Protein AF-A0A7S1EHP8-F1 (afdb_monomer)

InterPro domains:
  IPR036852 Peptidase S8/S53 domain superfamily [G3DSA:3.40.50.200] (3-50)
  IPR036852 Peptidase S8/S53 domain superfamily [SSF52743] (4-73)
  IPR045051 Subtilisin-like protease [PTHR10795] (4-93)

pLDDT: mean 86.52, std 16.12, range [36.97, 98.56]

Secondary structure (DSSP, 8-state):
-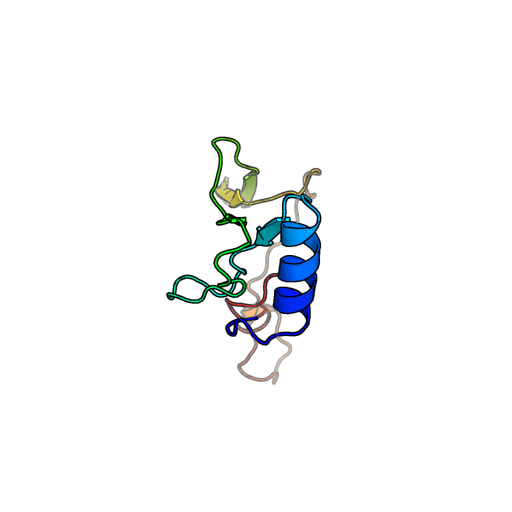-STTSHHHHHHHHHHHTT---EEE--S--SSS--S---TTSEEEPP---S---EEEEE-TTS-EEEEE----SPPPP-----GGGSPPTT--GGGGGGSPPTT---

Mean predicted aligned error: 8.64 Å

Organism: Hemiselmis andersenii (NCBI:txid464988)

Solvent-accessible surface area (backbone atoms only — not comparable to full-atom values): 7164 Å² total; per-residue (Å²): 89,76,41,65,82,31,70,70,47,46,51,46,44,55,37,35,77,70,72,41,89,48,77,45,56,24,66,87,67,56,94,58,101,52,56,33,50,68,50,90,66,45,46,56,42,79,90,82,86,72,91,81,77,57,62,42,72,51,74,47,96,89,69,53,75,49,78,48,81,33,86,75,90,65,87,76,76,96,69,90,83,75,59,60,66,72,71,57,61,93,90,58,70,91,60,34,74,55,82,51,71,59,102,83,64,86,126

Sequence (107 aa):
QTSVNDPVEQAFYRAAIAGVFVAASAGNSGPANQVAHISPWISTIAASTHDRAFTGTVKLGNGASYTGGSLNPTALPPTNLILAEEAGVAGASTNLKLCFSSPNELD

Foldseek 3Di:
DPDCPPVVNVVLVVCLVVVHAAEDEQDDPDPPPRGDHDDPSHHHDYDDDDPDAAKDWDADPVRDIDIDGDPDPDDDDDDDDDDQQRPDDPPDDPCSVCVPPPPPDDD

Radius of gyration: 22.75 Å; Cα contacts (8 Å, |Δi|>4): 102; chains: 1; bounding box: 45×30×64 Å

Structure (mmCIF, N/CA/C/O backbone):
data_AF-A0A7S1EHP8-F1
#
_entry.id   AF-A0A7S1EHP8-F1
#
loop_
_atom_site.group_PDB
_atom_site.id
_atom_site.type_symbol
_atom_site.label_atom_id
_atom_site.label_alt_id
_atom_site.label_comp_id
_atom_site.label_asym_id
_atom_site.label_entity_id
_atom_site.label_seq_id
_atom_site.pdbx_PDB_ins_code
_atom_site.Cartn_x
_atom_site.Cartn_y
_atom_site.Cartn_z
_atom_site.occupancy
_atom_site.B_iso_or_equiv
_atom_site.auth_seq_id
_atom_site.auth_comp_id
_atom_site.auth_asym_id
_atom_site.auth_atom_id
_atom_site.pdbx_PDB_model_num
ATOM 1 N N . GLN A 1 1 ? 16.218 -7.689 -5.027 1.00 77.62 1 GLN A N 1
ATOM 2 C CA . GLN A 1 1 ? 16.342 -7.022 -6.338 1.00 77.62 1 GLN A CA 1
ATOM 3 C C . GLN A 1 1 ? 17.370 -5.879 -6.320 1.00 77.62 1 GLN A C 1
ATOM 5 O O . GLN A 1 1 ? 17.514 -5.164 -7.298 1.00 77.62 1 GLN A O 1
ATOM 10 N N . THR A 1 2 ? 18.189 -5.732 -5.269 1.00 87.94 2 THR A N 1
ATOM 11 C CA . THR A 1 2 ? 19.168 -4.634 -5.104 1.00 87.94 2 THR A CA 1
ATOM 12 C C . THR A 1 2 ? 20.430 -4.778 -5.969 1.00 87.94 2 THR A C 1
ATOM 14 O O . THR A 1 2 ? 21.465 -4.181 -5.682 1.00 87.94 2 THR A O 1
ATOM 17 N N . SER A 1 3 ? 20.382 -5.615 -7.002 1.00 93.44 3 SER A N 1
ATOM 18 C CA . SER A 1 3 ? 21.495 -5.913 -7.895 1.00 93.44 3 SER A CA 1
ATOM 19 C C . SER A 1 3 ? 20.970 -6.021 -9.313 1.00 93.44 3 SER A C 1
ATOM 21 O O . SER A 1 3 ? 20.014 -6.748 -9.562 1.00 93.44 3 SER A O 1
ATOM 23 N N . VAL A 1 4 ? 21.646 -5.372 -10.258 1.00 94.75 4 VAL A N 1
ATOM 24 C CA . VAL A 1 4 ? 21.289 -5.428 -11.683 1.00 94.75 4 VAL A CA 1
ATOM 25 C C . VAL A 1 4 ? 21.408 -6.835 -12.281 1.00 94.75 4 VAL A C 1
ATOM 27 O O . VAL A 1 4 ? 20.825 -7.105 -13.324 1.00 94.75 4 VAL A O 1
ATOM 30 N N . ASN A 1 5 ? 22.142 -7.742 -11.628 1.00 96.12 5 ASN A N 1
ATOM 31 C CA . ASN A 1 5 ? 22.283 -9.142 -12.045 1.00 96.12 5 ASN A CA 1
ATOM 32 C C . ASN A 1 5 ? 21.184 -10.055 -11.475 1.00 96.12 5 ASN A C 1
ATOM 34 O O . ASN A 1 5 ? 21.200 -11.256 -11.740 1.00 96.12 5 ASN A O 1
ATOM 38 N N . ASP A 1 6 ? 20.254 -9.516 -10.679 1.00 96.31 6 ASP A N 1
ATOM 39 C CA . ASP A 1 6 ? 19.069 -10.248 -10.233 1.00 96.31 6 ASP A CA 1
ATOM 40 C C . ASP A 1 6 ? 18.292 -10.757 -11.468 1.00 96.31 6 ASP A C 1
ATOM 42 O O . ASP A 1 6 ? 18.132 -10.018 -12.446 1.00 96.31 6 ASP A O 1
ATOM 46 N N . PRO A 1 7 ? 17.828 -12.019 -11.478 1.00 97.62 7 PRO A N 1
ATOM 47 C CA . PRO A 1 7 ? 17.137 -12.584 -12.635 1.00 97.62 7 PRO A CA 1
ATOM 48 C C . PRO A 1 7 ? 15.889 -11.785 -13.042 1.00 97.62 7 PRO A C 1
ATOM 50 O O . PRO A 1 7 ? 15.580 -11.721 -14.233 1.00 97.62 7 PRO A O 1
ATOM 53 N N . VAL A 1 8 ? 15.203 -11.133 -12.096 1.00 97.44 8 VAL A N 1
ATOM 54 C CA . VAL A 1 8 ? 14.058 -10.256 -12.387 1.00 97.44 8 VAL A CA 1
ATOM 55 C C . VAL A 1 8 ? 14.518 -9.000 -13.129 1.00 97.44 8 VAL A C 1
ATOM 57 O O . VAL A 1 8 ? 13.926 -8.618 -14.136 1.00 97.44 8 VAL A O 1
ATOM 60 N N . GLU A 1 9 ? 15.626 -8.401 -12.696 1.00 97.81 9 GLU A N 1
ATOM 61 C CA . GLU A 1 9 ? 16.209 -7.219 -13.337 1.00 97.81 9 GLU A CA 1
ATOM 62 C C . GLU A 1 9 ? 16.706 -7.520 -14.756 1.00 97.81 9 GLU A C 1
ATOM 64 O O . GLU A 1 9 ? 16.493 -6.730 -15.678 1.00 97.81 9 GLU A O 1
ATOM 69 N N . GLN A 1 10 ? 17.292 -8.701 -14.969 1.00 98.00 10 GLN A N 1
ATOM 70 C CA . GLN A 1 10 ? 17.691 -9.171 -16.297 1.00 98.00 10 GLN A CA 1
ATOM 71 C C . GLN A 1 10 ? 16.486 -9.449 -17.202 1.00 98.00 10 GLN A C 1
ATOM 73 O O . GLN A 1 10 ? 16.527 -9.133 -18.392 1.00 98.00 10 GLN A O 1
ATOM 78 N N . ALA A 1 11 ? 15.390 -9.994 -16.669 1.00 98.00 11 ALA A N 1
ATOM 79 C CA . ALA A 1 11 ? 14.153 -10.152 -17.431 1.00 98.00 11 ALA A CA 1
ATOM 80 C C . ALA A 1 11 ? 13.586 -8.790 -17.866 1.00 98.00 11 ALA A C 1
ATOM 82 O O . ALA A 1 11 ? 13.217 -8.614 -19.029 1.00 98.00 11 ALA A O 1
ATOM 83 N N . PHE A 1 12 ? 13.603 -7.797 -16.973 1.00 98.25 12 PHE A N 1
ATOM 84 C CA . PHE A 1 12 ? 13.213 -6.427 -17.299 1.00 98.25 12 PHE A CA 1
ATOM 85 C C . PHE A 1 12 ? 14.130 -5.768 -18.323 1.00 98.25 12 PHE A C 1
ATOM 87 O O . PHE A 1 12 ? 13.638 -5.065 -19.201 1.00 98.25 12 PHE A O 1
ATOM 94 N N . TYR A 1 13 ? 15.434 -6.051 -18.290 1.00 98.06 13 TYR A N 1
ATOM 95 C CA . TYR A 1 13 ? 16.348 -5.604 -19.339 1.00 98.06 13 TYR A CA 1
ATOM 96 C C . TYR A 1 13 ? 15.918 -6.142 -20.706 1.00 98.06 13 TYR A C 1
ATOM 98 O O . TYR A 1 13 ? 15.825 -5.386 -21.672 1.00 98.06 13 TYR A O 1
ATOM 106 N N . ARG A 1 14 ? 15.594 -7.441 -20.788 1.00 98.50 14 ARG A N 1
ATOM 107 C CA . ARG A 1 14 ? 15.121 -8.070 -22.032 1.00 98.50 14 ARG A CA 1
ATOM 108 C C . ARG A 1 14 ? 13.786 -7.495 -22.515 1.00 98.50 14 ARG A C 1
ATOM 110 O O . ARG A 1 14 ? 13.611 -7.323 -23.717 1.00 98.50 14 ARG A O 1
ATOM 117 N N . ALA A 1 15 ? 12.877 -7.160 -21.603 1.00 98.56 15 ALA A N 1
ATOM 118 C CA . ALA A 1 15 ? 11.631 -6.475 -21.942 1.00 98.56 15 ALA A CA 1
ATOM 119 C C . ALA A 1 15 ? 11.892 -5.057 -22.484 1.00 98.56 15 ALA A C 1
ATOM 121 O O . ALA A 1 15 ? 11.380 -4.698 -23.545 1.00 98.56 15 ALA A O 1
ATOM 122 N N . ALA A 1 16 ? 12.758 -4.289 -21.820 1.00 98.19 16 ALA A N 1
ATOM 123 C CA . ALA A 1 16 ? 13.104 -2.930 -22.221 1.00 98.19 16 ALA A CA 1
ATOM 124 C C . ALA A 1 16 ? 13.769 -2.879 -23.609 1.00 98.19 16 ALA A C 1
ATOM 126 O O . ALA A 1 16 ? 13.372 -2.068 -24.445 1.00 98.19 16 ALA A O 1
ATOM 127 N N . ILE A 1 17 ? 14.718 -3.779 -23.913 1.00 98.25 17 ILE A N 1
ATOM 128 C CA . ILE A 1 17 ? 15.336 -3.850 -25.256 1.00 98.25 17 ILE A CA 1
ATOM 129 C C . ILE A 1 17 ? 14.351 -4.304 -26.343 1.00 98.25 17 ILE A C 1
ATOM 131 O O . ILE A 1 17 ? 14.558 -3.998 -27.514 1.00 98.25 17 ILE A O 1
ATOM 135 N N . ALA A 1 18 ? 13.283 -5.014 -25.972 1.00 98.56 18 ALA A N 1
ATOM 136 C CA . ALA A 1 18 ? 12.194 -5.374 -26.877 1.00 98.56 18 ALA A CA 1
ATOM 137 C C . ALA A 1 18 ? 11.177 -4.231 -27.070 1.00 98.56 18 ALA A C 1
ATOM 139 O O . ALA A 1 18 ? 10.168 -4.416 -27.747 1.00 98.56 18 ALA A O 1
ATOM 140 N N . GLY A 1 19 ? 11.426 -3.054 -26.485 1.00 98.12 19 GLY A N 1
ATOM 141 C CA . GLY A 1 19 ? 10.548 -1.889 -26.581 1.00 98.12 19 GLY A CA 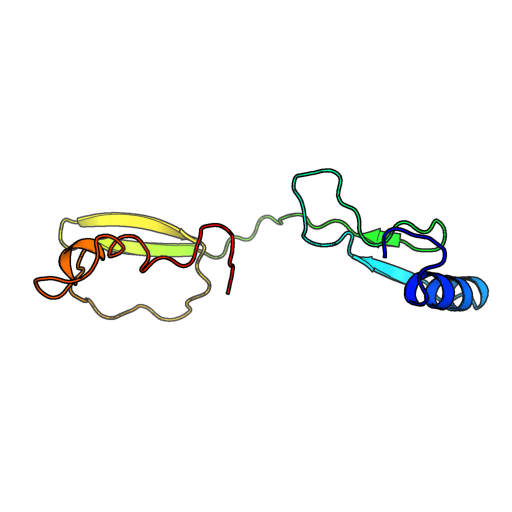1
ATOM 142 C C . GLY A 1 19 ? 9.349 -1.925 -25.631 1.00 98.12 19 GLY A C 1
ATOM 143 O O . GLY A 1 19 ? 8.418 -1.141 -25.804 1.00 98.12 19 GLY A O 1
ATOM 144 N N . VAL A 1 20 ? 9.346 -2.813 -24.632 1.00 98.50 20 VAL A N 1
ATOM 145 C CA . VAL A 1 20 ? 8.286 -2.891 -23.618 1.00 98.50 20 VAL A CA 1
ATOM 146 C C . VAL A 1 20 ? 8.658 -2.015 -22.425 1.00 98.50 20 VAL A C 1
ATOM 148 O O . VAL A 1 20 ? 9.705 -2.204 -21.807 1.00 98.50 20 VAL A O 1
ATOM 151 N N . PHE A 1 21 ? 7.791 -1.062 -22.077 1.00 98.19 21 PHE A N 1
ATOM 152 C CA . PHE A 1 21 ? 7.971 -0.236 -20.884 1.00 98.19 21 PHE A CA 1
ATOM 153 C C . PHE A 1 21 ? 7.813 -1.070 -1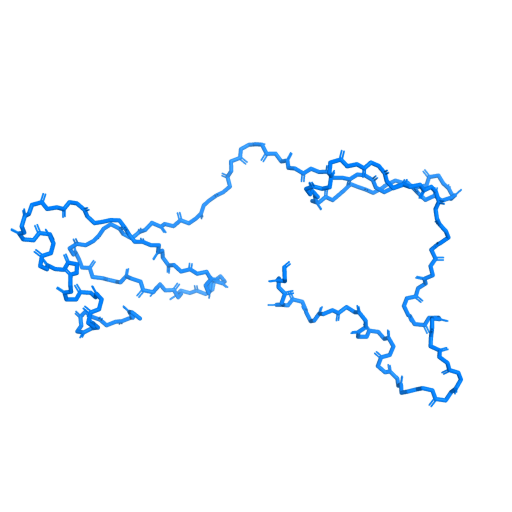9.610 1.00 98.19 21 PHE A C 1
ATOM 155 O O . PHE A 1 21 ? 6.847 -1.820 -19.466 1.00 98.19 21 PHE A O 1
ATOM 162 N N . VAL A 1 22 ? 8.741 -0.901 -18.668 1.00 98.44 22 VAL A N 1
ATOM 163 C CA . VAL A 1 22 ? 8.737 -1.615 -17.391 1.00 98.44 22 VAL A CA 1
ATOM 164 C C . VAL A 1 22 ? 8.597 -0.623 -16.242 1.00 98.44 22 VAL A C 1
ATOM 166 O O . VAL A 1 22 ? 9.455 0.239 -16.045 1.00 98.44 22 VAL A O 1
ATOM 169 N N . ALA A 1 23 ? 7.540 -0.797 -15.452 1.00 98.12 23 ALA A N 1
ATOM 170 C CA . ALA A 1 23 ? 7.365 -0.147 -14.161 1.00 98.12 23 ALA A CA 1
ATOM 171 C C . ALA A 1 23 ? 7.434 -1.198 -13.047 1.00 98.12 23 ALA A C 1
ATOM 173 O O . ALA A 1 23 ? 6.743 -2.214 -13.113 1.00 98.12 23 ALA A O 1
ATOM 174 N N . ALA A 1 24 ? 8.247 -0.941 -12.025 1.00 97.25 24 ALA A N 1
ATOM 1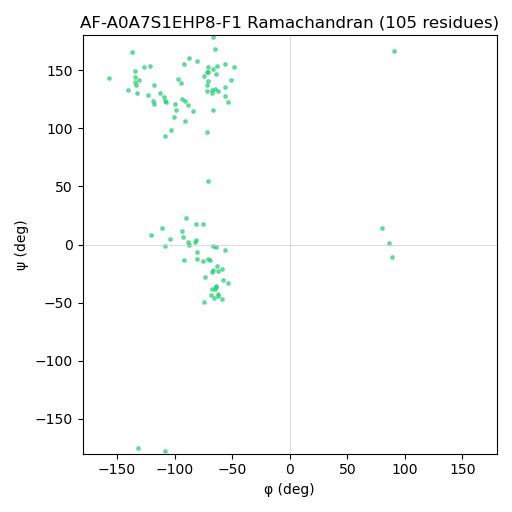75 C CA . ALA A 1 24 ? 8.394 -1.806 -10.855 1.00 97.25 24 ALA A CA 1
ATOM 176 C C . ALA A 1 24 ? 8.366 -0.961 -9.575 1.00 97.25 24 ALA A C 1
ATOM 178 O O . ALA A 1 24 ? 8.757 0.204 -9.593 1.00 97.25 24 ALA A O 1
ATOM 179 N N . SER A 1 25 ? 7.873 -1.503 -8.461 1.00 96.19 25 SER A N 1
ATOM 180 C CA . SER A 1 25 ? 7.776 -0.742 -7.208 1.00 96.19 25 SER A CA 1
ATOM 181 C C . SER A 1 25 ? 9.156 -0.493 -6.586 1.00 96.19 25 SER A C 1
ATOM 183 O O . SER A 1 25 ? 10.081 -1.277 -6.750 1.00 96.19 25 SER A O 1
ATOM 185 N N . ALA A 1 26 ? 9.318 0.580 -5.814 1.00 95.44 26 ALA A N 1
ATOM 186 C CA . ALA A 1 26 ? 10.539 0.792 -5.031 1.00 95.44 26 ALA A CA 1
ATOM 187 C C . ALA A 1 26 ? 10.686 -0.205 -3.859 1.00 95.44 26 ALA A C 1
ATOM 189 O O . ALA A 1 26 ? 11.772 -0.328 -3.297 1.00 95.44 26 ALA A O 1
ATOM 190 N N . GLY A 1 27 ? 9.624 -0.940 -3.515 1.00 93.00 27 GLY A N 1
ATOM 191 C CA . GLY A 1 27 ? 9.537 -1.776 -2.317 1.00 93.00 27 GLY A CA 1
ATOM 192 C C . GLY A 1 27 ? 8.968 -1.020 -1.110 1.00 93.00 27 GLY A C 1
ATOM 193 O O . GLY A 1 27 ? 8.866 0.203 -1.118 1.00 93.00 27 GLY A O 1
ATOM 194 N N . ASN A 1 28 ? 8.591 -1.767 -0.066 1.00 93.38 28 ASN A N 1
ATOM 195 C CA . ASN A 1 28 ? 7.886 -1.245 1.117 1.00 93.38 28 ASN A CA 1
ATOM 196 C C . ASN A 1 28 ? 8.745 -1.264 2.398 1.00 93.38 28 ASN A C 1
ATOM 198 O O . ASN A 1 28 ? 8.220 -1.117 3.496 1.00 93.38 28 ASN A O 1
ATOM 202 N N . SER A 1 29 ? 10.063 -1.446 2.277 1.00 90.81 29 SER A N 1
ATOM 203 C CA . SER A 1 29 ? 11.001 -1.570 3.411 1.00 90.81 29 SER A CA 1
ATOM 204 C C . SER A 1 29 ? 11.587 -0.226 3.882 1.00 90.81 29 SER A C 1
ATOM 206 O O . SER A 1 29 ? 12.665 -0.184 4.476 1.00 90.81 29 SER A O 1
ATOM 208 N N . GLY A 1 30 ? 10.900 0.887 3.596 1.00 88.06 30 GLY A N 1
ATOM 209 C CA . GLY A 1 30 ? 11.237 2.211 4.133 1.00 88.06 30 GLY A CA 1
ATOM 210 C C . GLY A 1 30 ? 11.024 2.306 5.657 1.00 88.06 30 GLY A C 1
ATOM 211 O O . GLY A 1 30 ? 10.587 1.336 6.276 1.00 88.06 30 GLY A O 1
ATOM 212 N N . PRO A 1 31 ? 11.325 3.454 6.302 1.00 87.06 31 PRO A N 1
ATOM 213 C CA . PRO A 1 31 ? 11.700 4.754 5.726 1.00 87.06 31 PRO A CA 1
ATOM 214 C C . PRO A 1 31 ? 13.208 4.950 5.474 1.00 87.06 31 PRO A C 1
ATOM 216 O O . PRO A 1 31 ? 13.618 6.026 5.048 1.00 87.06 31 PRO A O 1
ATOM 219 N N . ALA A 1 32 ? 14.053 3.950 5.748 1.00 82.50 32 ALA A N 1
ATOM 220 C CA . ALA A 1 32 ? 15.468 4.002 5.363 1.00 82.50 32 ALA A CA 1
ATOM 221 C C . ALA A 1 32 ? 15.632 4.013 3.823 1.00 82.50 32 ALA A C 1
ATOM 223 O O . ALA A 1 32 ? 14.682 3.720 3.101 1.00 82.50 32 ALA A O 1
ATOM 224 N N . ASN A 1 33 ? 16.841 4.295 3.313 1.00 68.31 33 ASN A N 1
ATOM 225 C CA . ASN A 1 33 ? 17.171 4.292 1.871 1.00 68.31 33 ASN A CA 1
ATOM 226 C C . ASN A 1 33 ? 17.206 2.872 1.262 1.00 68.31 33 ASN A C 1
ATOM 228 O O . ASN A 1 33 ? 18.205 2.447 0.683 1.00 68.31 33 ASN A O 1
ATOM 232 N N . GLN A 1 34 ? 16.125 2.114 1.416 1.00 83.88 34 GLN A N 1
ATOM 233 C CA . GLN A 1 34 ? 15.969 0.773 0.873 1.00 83.88 34 GLN A CA 1
ATOM 234 C C . GLN A 1 34 ? 15.119 0.857 -0.397 1.00 83.88 34 GLN A C 1
ATOM 236 O O . GLN A 1 34 ? 13.925 1.133 -0.329 1.00 83.88 34 GLN A O 1
ATOM 241 N N . VAL A 1 35 ? 15.743 0.628 -1.555 1.00 92.12 35 VAL A N 1
ATOM 242 C CA . VAL A 1 35 ? 15.063 0.529 -2.854 1.00 92.12 35 VAL A CA 1
ATOM 243 C C . VAL A 1 35 ? 15.321 -0.863 -3.413 1.00 92.12 35 VAL A C 1
ATOM 245 O O . VAL A 1 35 ? 16.474 -1.268 -3.554 1.00 92.12 35 VAL A O 1
ATOM 248 N N . ALA A 1 36 ? 14.256 -1.607 -3.707 1.00 91.69 36 ALA A N 1
ATOM 249 C CA . ALA A 1 36 ? 14.352 -2.969 -4.204 1.00 91.69 36 ALA A CA 1
ATOM 250 C C . ALA A 1 36 ? 14.790 -2.998 -5.667 1.00 91.69 36 ALA A C 1
ATOM 252 O O . ALA A 1 36 ? 15.719 -3.719 -5.972 1.00 91.69 36 ALA A O 1
ATOM 253 N N . HIS A 1 37 ? 14.163 -2.218 -6.544 1.00 94.94 37 HIS A N 1
ATOM 254 C CA .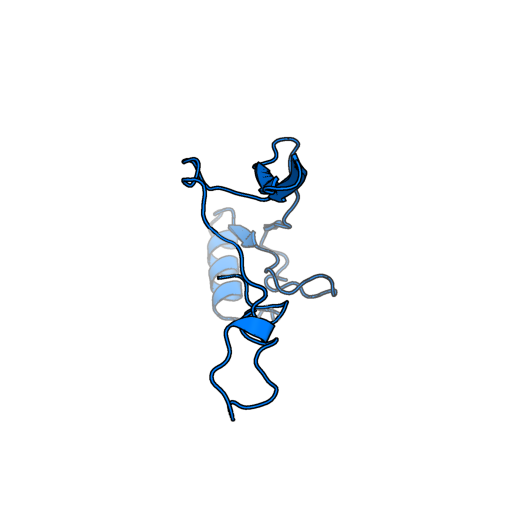 HIS A 1 37 ? 14.343 -2.286 -7.993 1.00 94.94 37 HIS A CA 1
ATOM 255 C C . HIS A 1 37 ? 15.238 -1.147 -8.497 1.00 94.94 37 HIS A C 1
ATOM 257 O O . HIS A 1 37 ? 14.782 -0.013 -8.626 1.00 94.94 37 HIS A O 1
ATOM 263 N N . ILE A 1 38 ? 16.526 -1.416 -8.723 1.00 94.62 38 ILE A N 1
ATOM 264 C CA . ILE A 1 38 ? 17.540 -0.354 -8.902 1.00 94.62 38 ILE A CA 1
ATOM 265 C C . ILE A 1 38 ? 18.065 -0.195 -10.333 1.00 94.62 38 ILE A C 1
ATOM 267 O O . ILE A 1 38 ? 18.940 0.638 -10.573 1.00 94.62 38 ILE A O 1
ATOM 271 N N . SER A 1 39 ? 17.606 -1.016 -11.277 1.00 97.12 39 SER A N 1
ATOM 272 C CA . SER A 1 39 ? 18.199 -1.019 -12.613 1.00 97.12 39 SER A CA 1
ATOM 273 C C . SER A 1 39 ? 17.862 0.239 -13.419 1.00 97.12 39 SER A C 1
ATOM 275 O O . SER A 1 39 ? 16.769 0.786 -13.303 1.00 97.12 39 SER A O 1
ATOM 277 N N . PRO A 1 40 ? 18.760 0.688 -14.311 1.00 96.25 40 PRO A N 1
ATOM 278 C CA . PRO A 1 40 ? 18.551 1.919 -15.075 1.00 96.25 40 PRO A CA 1
ATOM 279 C C . PRO A 1 40 ? 17.537 1.785 -16.224 1.00 96.25 40 PRO A C 1
ATOM 281 O O . PRO A 1 40 ? 17.108 2.790 -16.782 1.00 96.25 40 PRO A O 1
ATOM 284 N N . TRP A 1 41 ? 17.170 0.562 -16.615 1.00 96.44 41 TRP A N 1
ATOM 285 C CA . TRP A 1 41 ? 16.228 0.280 -17.710 1.00 96.44 41 TRP A CA 1
ATOM 286 C C . TRP A 1 41 ? 14.772 0.122 -17.250 1.00 96.44 41 TRP A C 1
ATOM 288 O O . TRP A 1 41 ? 13.913 -0.238 -18.053 1.00 96.44 41 TRP A O 1
ATOM 298 N N . ILE A 1 42 ? 14.487 0.375 -15.972 1.00 97.19 42 ILE A N 1
ATOM 299 C CA . ILE A 1 42 ? 13.140 0.315 -15.403 1.00 97.19 42 ILE A CA 1
ATOM 300 C C . ILE A 1 42 ? 12.745 1.662 -14.807 1.00 97.19 42 ILE A C 1
ATOM 302 O O . ILE A 1 42 ? 13.587 2.443 -14.370 1.00 97.19 42 ILE A O 1
ATOM 306 N N . SER A 1 43 ? 11.443 1.926 -14.763 1.00 97.94 43 SER A N 1
ATOM 307 C CA . SER A 1 43 ? 10.893 3.014 -13.957 1.00 97.94 43 SER A CA 1
ATOM 308 C C . SER A 1 43 ? 10.543 2.490 -12.569 1.00 97.94 43 SER A C 1
ATOM 310 O O . SER A 1 43 ? 9.555 1.772 -12.402 1.00 97.94 43 SER A O 1
ATOM 312 N N . THR A 1 44 ? 11.353 2.850 -11.577 1.00 96.81 44 THR A N 1
ATOM 313 C CA . THR A 1 44 ? 11.130 2.479 -10.176 1.00 96.81 44 THR A CA 1
ATOM 314 C C . THR A 1 44 ? 10.159 3.453 -9.518 1.00 96.81 44 THR A C 1
ATOM 316 O O . THR A 1 44 ? 10.450 4.640 -9.374 1.00 96.81 44 THR A O 1
ATOM 319 N N . ILE A 1 45 ? 8.988 2.957 -9.127 1.00 97.38 45 ILE A N 1
ATOM 320 C CA . ILE A 1 45 ? 7.855 3.773 -8.687 1.00 97.38 45 ILE A CA 1
ATOM 321 C C . ILE A 1 45 ? 7.776 3.806 -7.159 1.00 97.38 45 ILE A C 1
ATOM 323 O O . ILE A 1 45 ? 7.635 2.767 -6.509 1.00 97.38 45 ILE A O 1
ATOM 327 N N . ALA A 1 46 ? 7.845 5.009 -6.586 1.00 94.56 46 ALA A N 1
ATOM 328 C CA . ALA A 1 46 ? 7.628 5.248 -5.161 1.00 94.56 46 ALA A CA 1
ATOM 329 C C . ALA A 1 46 ? 6.130 5.315 -4.815 1.00 94.56 46 ALA A C 1
ATOM 331 O O . ALA A 1 46 ? 5.293 5.605 -5.670 1.00 94.56 46 ALA A O 1
ATOM 332 N N . ALA A 1 47 ? 5.799 5.081 -3.544 1.00 93.44 47 ALA A N 1
ATOM 333 C CA . ALA A 1 47 ? 4.448 5.257 -3.023 1.00 93.44 47 ALA A CA 1
ATOM 334 C C . ALA A 1 47 ? 4.274 6.652 -2.402 1.00 93.44 47 ALA A C 1
ATOM 336 O O . ALA A 1 47 ? 5.151 7.142 -1.690 1.00 93.44 47 ALA A O 1
ATOM 337 N N . SER A 1 48 ? 3.121 7.271 -2.642 1.00 94.31 48 SER A N 1
ATOM 338 C CA . SER A 1 48 ? 2.679 8.502 -1.987 1.00 94.31 48 SER A CA 1
ATOM 339 C C . SER A 1 48 ? 1.203 8.396 -1.603 1.00 94.31 48 SER A C 1
ATOM 341 O O . SER A 1 48 ? 0.488 7.497 -2.051 1.00 94.31 48 SER A O 1
ATOM 343 N N . THR A 1 49 ? 0.742 9.302 -0.745 1.00 94.38 49 THR A N 1
ATOM 344 C CA . THR A 1 49 ? -0.673 9.429 -0.390 1.00 94.38 49 THR A CA 1
ATOM 345 C C . THR A 1 49 ? -1.379 10.426 -1.310 1.00 94.38 49 THR A C 1
ATOM 347 O O . THR A 1 49 ? -0.757 11.320 -1.884 1.00 94.38 49 THR A O 1
ATOM 350 N N . HIS A 1 50 ? -2.695 10.269 -1.446 1.00 95.2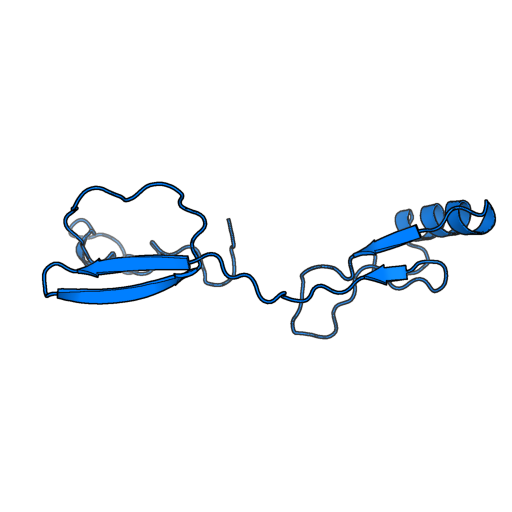5 50 HIS A N 1
ATOM 351 C CA . HIS A 1 50 ? -3.580 11.245 -2.085 1.00 95.25 50 HIS A CA 1
ATOM 352 C C . HIS A 1 50 ? -4.462 11.937 -1.029 1.00 95.25 50 HIS A C 1
ATOM 354 O O . HIS A 1 50 ? -4.365 11.645 0.161 1.00 95.25 50 HIS A O 1
ATOM 360 N N . ASP A 1 51 ? -5.360 12.820 -1.456 1.00 95.88 51 ASP A N 1
ATOM 361 C CA . ASP A 1 51 ? -6.232 13.629 -0.592 1.00 95.88 51 ASP A CA 1
ATOM 362 C C . ASP A 1 51 ? -7.384 12.852 0.074 1.00 95.88 51 ASP A C 1
ATOM 364 O O . ASP A 1 51 ? -7.827 13.206 1.166 1.00 95.88 51 ASP A O 1
ATOM 368 N N . ARG A 1 52 ? -7.865 11.767 -0.540 1.00 95.56 52 ARG A N 1
ATOM 369 C CA . ARG A 1 52 ? -8.873 10.893 0.079 1.00 95.56 52 ARG A CA 1
ATOM 370 C C . ARG A 1 52 ? -8.298 10.141 1.290 1.00 95.56 52 ARG A C 1
ATOM 372 O O . ARG A 1 52 ? -7.286 9.452 1.180 1.00 95.56 52 ARG A O 1
ATOM 379 N N . ALA A 1 53 ? -9.023 10.185 2.407 1.00 93.12 53 ALA A N 1
ATOM 380 C CA . ALA A 1 53 ? -8.752 9.410 3.615 1.00 93.12 53 ALA A CA 1
ATOM 381 C C . ALA A 1 53 ? -9.922 8.466 3.920 1.00 93.12 53 ALA A C 1
ATOM 383 O O . ALA A 1 53 ? -11.084 8.860 3.834 1.00 93.12 53 ALA A O 1
ATOM 384 N N . PHE A 1 54 ? -9.608 7.228 4.295 1.00 94.69 54 PHE A N 1
ATOM 385 C CA . PHE A 1 54 ? -10.586 6.270 4.802 1.00 94.69 54 PHE A CA 1
ATOM 386 C C . PHE A 1 54 ? -10.517 6.268 6.322 1.00 94.69 54 PHE A C 1
ATOM 388 O O . PHE A 1 54 ? -9.476 5.943 6.900 1.00 94.69 54 PHE A O 1
ATOM 395 N N . THR A 1 55 ? -11.601 6.690 6.966 1.00 95.00 55 THR A N 1
ATOM 396 C CA . THR A 1 55 ? -11.624 6.929 8.406 1.00 95.00 55 THR A CA 1
ATOM 397 C C . THR A 1 55 ? -12.751 6.171 9.084 1.00 95.00 55 THR A C 1
ATOM 399 O O . THR A 1 55 ? -13.788 5.881 8.492 1.00 95.00 55 THR A O 1
ATOM 402 N N . GLY A 1 56 ? -12.536 5.861 10.358 1.00 95.06 56 GLY A N 1
ATOM 403 C CA . GLY A 1 56 ? -13.553 5.329 11.253 1.00 95.06 56 GLY A CA 1
ATOM 404 C C . GLY A 1 56 ? -13.494 6.056 12.588 1.00 95.06 56 GLY A C 1
ATOM 405 O O . GLY A 1 56 ? -12.408 6.359 13.089 1.00 95.06 56 GLY A O 1
ATOM 406 N N . THR A 1 57 ? -14.662 6.342 13.160 1.00 94.81 57 THR A N 1
ATOM 407 C CA . THR A 1 57 ? -14.780 7.004 14.462 1.00 94.81 57 THR A CA 1
ATOM 408 C C . THR A 1 57 ? -15.262 6.012 15.509 1.00 94.81 57 THR A C 1
ATOM 410 O O . THR A 1 57 ? -16.333 5.423 15.375 1.00 94.81 57 THR A O 1
ATOM 413 N N . VAL A 1 58 ? -14.490 5.868 16.583 1.00 94.75 58 VAL A N 1
ATOM 414 C CA . VAL A 1 58 ? -14.881 5.122 17.780 1.00 94.75 58 VAL A CA 1
ATOM 415 C C . VAL A 1 58 ? -15.485 6.098 18.781 1.00 94.75 58 VAL A C 1
ATOM 417 O O . VAL A 1 58 ? -14.840 7.076 19.159 1.00 94.75 58 VAL A O 1
ATOM 420 N N . LYS A 1 59 ? -16.712 5.815 19.229 1.00 95.06 59 LYS A N 1
ATOM 421 C CA . LYS A 1 59 ? -17.385 6.547 20.307 1.00 95.06 59 LYS A CA 1
ATOM 422 C C . LYS A 1 59 ? -17.441 5.682 21.561 1.00 95.06 59 LYS A C 1
ATOM 424 O O . LYS A 1 59 ? -17.989 4.583 21.531 1.00 95.06 59 LYS A O 1
ATOM 429 N N . LEU A 1 60 ? -16.890 6.190 22.657 1.00 95.06 60 LEU A N 1
ATOM 430 C CA . LEU A 1 60 ? -16.847 5.504 23.944 1.00 95.06 60 LEU A CA 1
ATOM 431 C C . LEU A 1 60 ? -18.112 5.769 24.771 1.00 95.06 60 LEU A C 1
ATOM 433 O O . LEU A 1 60 ? -18.813 6.764 24.575 1.00 95.06 60 LEU A O 1
ATOM 437 N N . GLY A 1 61 ? -18.374 4.900 25.753 1.00 92.75 61 GLY A N 1
ATOM 438 C CA . GLY A 1 61 ? -19.519 5.030 26.665 1.00 92.75 61 GLY A CA 1
ATOM 439 C C . GLY A 1 61 ? -19.500 6.301 27.526 1.00 92.75 61 GLY A C 1
ATOM 440 O O . GLY A 1 61 ? -20.553 6.775 27.936 1.00 92.75 61 GLY A O 1
ATOM 441 N N . ASN A 1 62 ? -18.324 6.901 27.743 1.00 94.38 62 ASN A N 1
ATOM 442 C CA . ASN A 1 62 ? -18.168 8.187 28.436 1.00 94.38 62 ASN A CA 1
ATOM 443 C C . ASN A 1 62 ? -18.409 9.414 27.527 1.00 94.38 62 ASN A C 1
ATOM 445 O O . ASN A 1 62 ? -18.229 10.546 27.968 1.00 94.38 62 ASN A O 1
ATOM 449 N N . GLY A 1 63 ? -18.772 9.207 26.257 1.00 94.19 63 GLY A N 1
ATOM 450 C CA . GLY A 1 63 ? -19.015 10.265 25.276 1.00 94.19 63 GLY A CA 1
ATOM 451 C C . GLY A 1 63 ? -17.784 10.719 24.485 1.00 94.19 63 GLY A C 1
ATOM 452 O O . GLY A 1 63 ? -17.953 11.420 23.485 1.00 94.19 63 GLY A O 1
ATOM 453 N N . ALA A 1 64 ? -16.568 10.303 24.860 1.00 96.50 64 ALA A N 1
ATOM 454 C CA . ALA A 1 64 ? -15.358 10.611 24.099 1.00 96.50 64 ALA A CA 1
ATOM 455 C C . ALA A 1 64 ? -15.401 9.970 22.702 1.00 96.50 64 ALA A C 1
ATOM 457 O O . ALA A 1 64 ? -15.965 8.890 22.516 1.00 96.50 64 ALA A O 1
ATOM 458 N N . SER A 1 65 ? -14.811 10.645 21.713 1.00 96.62 65 SER A N 1
ATOM 459 C CA . SER A 1 65 ? -14.771 10.183 20.321 1.00 96.62 65 SER A CA 1
ATOM 460 C C . SER A 1 65 ? -13.367 10.317 19.741 1.00 96.62 65 SER A C 1
ATOM 462 O O . SER A 1 65 ? -12.715 11.341 19.935 1.00 96.62 65 SER A O 1
ATOM 464 N N . TYR A 1 66 ? -12.927 9.294 19.009 1.00 96.31 66 TYR A N 1
ATOM 465 C CA . TYR A 1 66 ? -11.603 9.222 18.390 1.00 96.31 66 TYR A CA 1
ATOM 466 C C . TYR A 1 66 ? -11.740 8.788 16.935 1.00 96.31 66 TYR A C 1
ATOM 468 O O . TYR A 1 66 ? -12.405 7.793 16.652 1.00 96.31 66 TYR A O 1
ATOM 476 N N . THR A 1 67 ? -11.104 9.515 16.020 1.00 95.75 67 THR A N 1
ATOM 477 C CA . THR A 1 67 ? -11.110 9.197 14.587 1.00 95.75 67 THR A CA 1
ATOM 478 C C . THR A 1 67 ? -9.733 8.700 14.170 1.00 95.75 67 THR A C 1
ATOM 480 O O . THR A 1 67 ? -8.735 9.376 14.409 1.00 95.75 67 THR A O 1
ATOM 483 N N . GLY A 1 68 ? -9.691 7.528 13.539 1.00 94.69 68 GLY A N 1
ATOM 484 C CA . GLY A 1 68 ? -8.480 6.915 12.994 1.00 94.69 68 GLY A CA 1
ATOM 485 C C . GLY A 1 68 ? -8.687 6.422 11.564 1.00 94.69 68 GLY A C 1
ATOM 486 O O . GLY A 1 68 ? -9.748 6.633 10.974 1.00 94.69 68 GLY A O 1
ATOM 487 N N . GLY A 1 69 ? -7.671 5.757 11.010 1.00 94.38 69 GLY A N 1
ATOM 488 C CA . GLY A 1 69 ? -7.779 5.072 9.722 1.00 94.38 69 GLY A CA 1
ATOM 489 C C . GLY A 1 69 ? -8.642 3.815 9.840 1.00 94.38 69 GLY A C 1
ATOM 490 O O . GLY A 1 69 ? -8.459 3.024 10.762 1.00 94.38 69 GLY A O 1
ATOM 491 N N . SER A 1 70 ? -9.595 3.628 8.930 1.00 94.31 70 SER A N 1
ATOM 492 C CA . SER A 1 70 ? -10.400 2.405 8.869 1.00 94.31 70 SER A CA 1
ATOM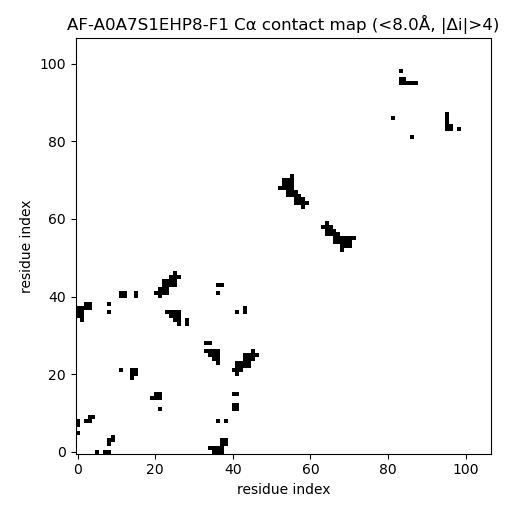 493 C C . SER A 1 70 ? -10.970 2.200 7.475 1.00 94.31 70 SER A C 1
ATOM 495 O O . SER A 1 70 ? -11.377 3.159 6.827 1.00 94.31 70 SER A O 1
ATOM 497 N N . LEU A 1 71 ? -11.044 0.942 7.046 1.00 94.81 71 LEU A N 1
ATOM 498 C CA . LEU A 1 71 ? -11.770 0.519 5.847 1.00 94.81 71 LEU A CA 1
ATOM 499 C C . LEU A 1 71 ? -13.095 -0.172 6.192 1.00 94.81 71 LEU A C 1
ATOM 501 O O . LEU A 1 71 ? -13.756 -0.689 5.296 1.00 94.81 71 LEU A O 1
ATOM 505 N N . ASN A 1 72 ? -13.475 -0.219 7.474 1.00 93.25 72 ASN A N 1
ATOM 506 C CA . ASN A 1 72 ? -14.677 -0.918 7.904 1.00 93.25 72 ASN A CA 1
ATOM 507 C C . ASN A 1 72 ? -15.930 -0.213 7.344 1.00 93.25 72 ASN A C 1
ATOM 509 O O . ASN A 1 72 ? -16.199 0.928 7.727 1.00 93.25 72 ASN A O 1
ATOM 513 N N . PRO A 1 73 ? -16.715 -0.872 6.472 1.00 92.06 73 PRO A N 1
ATOM 514 C CA . PRO A 1 73 ? -17.887 -0.251 5.865 1.00 92.06 73 PRO A CA 1
ATOM 515 C C . PRO A 1 73 ? -19.110 -0.253 6.793 1.00 92.06 73 PRO A C 1
ATOM 517 O O . PRO A 1 73 ? -20.095 0.423 6.500 1.00 92.06 73 PRO A O 1
ATOM 520 N N . THR A 1 74 ? -19.070 -1.013 7.894 1.00 93.88 74 THR A N 1
ATOM 521 C CA . THR A 1 74 ? -20.241 -1.287 8.731 1.00 93.88 74 THR A CA 1
ATOM 522 C C . THR A 1 74 ? -19.995 -0.870 10.173 1.00 93.88 74 THR A C 1
ATOM 524 O O . THR A 1 74 ? -19.023 -1.282 10.802 1.00 93.88 74 THR A O 1
ATOM 527 N N . ALA A 1 75 ? -20.914 -0.091 10.741 1.00 90.50 75 ALA A N 1
ATOM 528 C CA . ALA A 1 75 ? -20.851 0.263 12.153 1.00 90.50 75 ALA A CA 1
ATOM 529 C C . ALA A 1 75 ? -20.964 -0.988 13.038 1.00 90.50 75 ALA A C 1
ATOM 531 O O . ALA A 1 75 ? -21.858 -1.816 12.857 1.00 90.50 75 ALA A O 1
ATOM 532 N N . LEU A 1 76 ? -20.065 -1.107 14.015 1.00 91.06 76 LEU A N 1
ATOM 533 C CA . LEU A 1 76 ? -20.146 -2.161 15.020 1.00 91.06 76 LEU A CA 1
ATOM 534 C C . LEU A 1 76 ? -21.261 -1.840 16.027 1.00 91.06 76 LEU A C 1
ATOM 536 O O . LEU A 1 76 ? -21.459 -0.666 16.363 1.00 91.06 76 LEU A O 1
ATOM 540 N N . PRO A 1 77 ? -21.982 -2.853 16.537 1.00 93.94 77 PRO A N 1
ATOM 541 C CA . PRO A 1 77 ? -22.924 -2.637 17.623 1.00 93.94 77 PRO A CA 1
ATOM 542 C C . PRO A 1 77 ? -22.188 -2.154 18.888 1.00 93.94 77 PRO A C 1
ATOM 544 O O . PRO A 1 77 ? -21.011 -2.486 19.084 1.00 93.94 77 PRO A O 1
ATOM 547 N N . PRO A 1 78 ? -22.865 -1.408 19.781 1.00 93.31 78 PRO A N 1
ATOM 548 C CA . PRO A 1 78 ? -22.297 -1.040 21.073 1.00 93.31 78 PRO A CA 1
ATOM 549 C C . PRO A 1 78 ? -21.822 -2.285 21.827 1.00 93.31 78 PRO A C 1
ATOM 551 O O . PRO A 1 78 ? -22.600 -3.207 22.063 1.00 93.31 78 PRO A O 1
ATOM 554 N N . THR A 1 79 ? -20.539 -2.309 22.179 1.00 92.75 79 THR A N 1
ATOM 555 C CA . THR A 1 79 ? -19.882 -3.462 22.802 1.00 92.75 79 THR A CA 1
ATOM 556 C C . THR A 1 79 ? -19.035 -2.987 23.976 1.00 92.75 79 THR A C 1
ATOM 558 O O . THR A 1 79 ? -18.443 -1.907 23.922 1.00 92.75 79 THR A O 1
ATOM 561 N N . ASN A 1 80 ? -18.981 -3.787 25.042 1.00 91.69 80 ASN A N 1
ATOM 562 C CA . ASN A 1 80 ? -18.118 -3.504 26.185 1.00 91.69 80 ASN A CA 1
ATOM 563 C C . ASN A 1 80 ? -16.646 -3.574 25.764 1.00 91.69 80 ASN A C 1
ATOM 565 O O . ASN A 1 80 ? -16.230 -4.518 25.096 1.00 91.69 80 ASN A O 1
ATOM 569 N N . LEU A 1 81 ? -15.868 -2.578 26.178 1.00 89.12 81 LEU A N 1
ATOM 570 C CA . LEU A 1 81 ? -14.424 -2.546 25.978 1.00 89.12 81 LEU A CA 1
ATOM 571 C C . LEU A 1 81 ? -13.727 -3.050 27.239 1.00 89.12 81 LEU A C 1
ATOM 573 O O . LEU A 1 81 ? -14.160 -2.754 28.351 1.00 89.12 81 LEU A O 1
ATOM 577 N N . ILE A 1 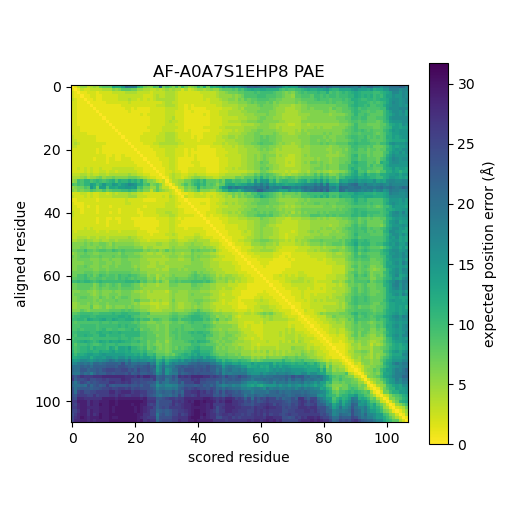82 ? -12.639 -3.782 27.044 1.00 87.44 82 ILE A N 1
ATOM 578 C CA . ILE A 1 82 ? -11.733 -4.250 28.091 1.00 87.44 82 ILE A CA 1
ATOM 579 C C . ILE A 1 82 ? -10.311 -3.911 27.652 1.00 87.44 82 ILE A C 1
ATOM 581 O O . ILE A 1 82 ? -9.997 -4.009 26.461 1.00 87.44 82 ILE A O 1
ATOM 585 N N . LEU A 1 83 ? -9.450 -3.489 28.578 1.00 84.50 83 LEU A N 1
ATOM 586 C CA . LEU A 1 83 ? -8.033 -3.351 28.261 1.00 84.50 83 LEU A CA 1
ATOM 587 C C . LEU A 1 83 ? -7.428 -4.748 28.125 1.00 84.50 83 LEU A C 1
ATOM 589 O O . LEU A 1 83 ? -7.699 -5.626 28.936 1.00 84.50 83 LEU A O 1
ATOM 593 N N . ALA A 1 84 ? -6.581 -4.971 27.119 1.00 81.56 84 ALA A N 1
ATOM 594 C CA . ALA A 1 84 ? -5.984 -6.291 26.891 1.00 81.56 84 ALA A CA 1
ATOM 595 C C . ALA A 1 84 ? -5.284 -6.862 28.144 1.00 81.56 84 ALA A C 1
ATOM 597 O O . ALA A 1 84 ? -5.341 -8.064 28.393 1.00 81.56 84 ALA A O 1
ATOM 598 N N . GLU A 1 85 ? -4.693 -5.995 28.974 1.00 77.75 85 GLU A N 1
ATOM 599 C CA . GLU A 1 85 ? -4.061 -6.374 30.244 1.00 77.75 85 GLU A CA 1
ATOM 600 C C . GLU A 1 85 ? -5.036 -6.889 31.316 1.00 77.75 85 GLU A C 1
ATOM 602 O O . GLU A 1 85 ? -4.630 -7.641 32.197 1.00 77.75 85 GLU A O 1
ATOM 607 N N . GLU A 1 86 ? -6.320 -6.552 31.213 1.00 80.38 86 GLU A N 1
ATOM 608 C CA . GLU A 1 86 ? -7.385 -6.987 32.124 1.00 80.38 86 GLU A CA 1
ATOM 609 C C . GLU A 1 86 ? -8.070 -8.279 31.649 1.00 80.38 86 GLU A C 1
ATOM 611 O O . GLU A 1 86 ? -8.790 -8.915 32.414 1.00 80.38 86 GLU A O 1
ATOM 616 N N . ALA A 1 87 ? -7.842 -8.695 30.399 1.00 81.69 87 ALA A N 1
ATOM 617 C CA . ALA A 1 87 ? -8.433 -9.906 29.823 1.00 81.69 87 ALA A CA 1
ATOM 618 C C . ALA A 1 87 ? -7.694 -11.203 30.220 1.00 81.69 87 ALA A C 1
ATOM 620 O O . ALA A 1 87 ? -8.131 -12.302 29.873 1.00 81.69 87 ALA A O 1
ATOM 621 N N . GLY A 1 88 ? -6.559 -11.093 30.916 1.00 76.38 88 GLY A N 1
ATOM 622 C CA . GLY A 1 88 ? -5.741 -12.232 31.321 1.00 76.38 88 GLY A CA 1
ATOM 623 C C . GLY A 1 88 ? -6.371 -13.087 32.419 1.00 76.38 88 GLY A C 1
ATOM 624 O O . GLY A 1 88 ? -6.920 -12.578 33.393 1.00 76.38 88 GLY A O 1
ATOM 625 N N . VAL A 1 89 ? -6.221 -14.408 32.307 1.00 77.06 89 VAL A N 1
ATOM 626 C CA . VAL A 1 89 ? -6.558 -15.332 33.401 1.00 77.06 89 VAL A CA 1
ATOM 627 C C . VAL A 1 89 ? -5.533 -15.232 34.537 1.00 77.06 89 VAL A C 1
ATOM 629 O O . VAL A 1 89 ? -4.350 -14.972 34.305 1.00 77.06 89 VAL A O 1
ATOM 632 N N . ALA A 1 90 ? -5.967 -15.458 35.779 1.00 71.56 90 ALA A N 1
ATOM 633 C CA . ALA A 1 90 ? -5.087 -15.417 36.947 1.00 71.56 90 ALA A CA 1
ATOM 634 C C . ALA A 1 90 ? -3.901 -16.392 36.791 1.00 71.56 90 ALA A C 1
ATOM 636 O O . ALA A 1 90 ? -4.093 -17.572 36.506 1.00 71.56 90 ALA A O 1
ATOM 637 N N . GLY A 1 91 ? -2.674 -15.892 36.977 1.00 69.81 91 GLY A N 1
ATOM 638 C CA . GLY A 1 91 ? -1.441 -16.670 36.794 1.00 69.81 91 GLY A CA 1
ATOM 639 C C . GLY A 1 91 ? -0.900 -16.708 35.357 1.00 69.81 91 GLY A C 1
ATOM 640 O O . GLY A 1 91 ? 0.125 -17.346 35.123 1.00 69.81 91 GLY A O 1
ATOM 641 N N . ALA A 1 92 ? -1.542 -16.026 34.401 1.00 67.69 92 ALA A N 1
ATOM 642 C CA . ALA A 1 92 ? -1.005 -15.857 33.052 1.00 67.69 92 ALA A CA 1
ATOM 643 C C . ALA A 1 92 ? 0.265 -14.983 33.038 1.00 67.69 92 ALA A C 1
ATOM 645 O O . ALA A 1 92 ? 0.450 -14.102 33.878 1.00 67.69 92 ALA A O 1
ATOM 646 N N . SER A 1 93 ? 1.145 -15.233 32.060 1.00 64.75 93 SER A N 1
ATOM 647 C CA . SER A 1 93 ? 2.403 -14.493 31.878 1.00 64.75 93 SER A CA 1
ATOM 648 C C . SER A 1 93 ? 2.185 -12.980 31.737 1.00 64.75 93 SER A C 1
ATOM 650 O O . SER A 1 93 ? 1.153 -12.546 31.233 1.00 64.75 93 SER A O 1
ATOM 652 N N . THR A 1 94 ? 3.199 -12.176 32.064 1.00 63.91 94 THR A N 1
ATOM 653 C CA . THR A 1 94 ? 3.184 -10.697 32.004 1.00 63.91 94 THR A CA 1
ATOM 654 C C . THR A 1 94 ? 3.022 -10.099 30.599 1.00 63.91 94 THR A C 1
ATOM 656 O O . THR A 1 94 ? 2.923 -8.882 30.449 1.00 63.91 94 THR A O 1
ATOM 659 N N . ASN A 1 95 ? 2.952 -10.934 29.564 1.00 66.00 95 ASN A N 1
ATOM 660 C CA . ASN A 1 95 ? 2.806 -10.543 28.165 1.00 66.00 95 ASN A CA 1
ATOM 661 C C . ASN A 1 95 ? 1.359 -10.214 27.753 1.00 66.00 95 ASN A C 1
ATOM 663 O O . ASN A 1 95 ? 1.076 -10.142 26.564 1.00 66.00 95 ASN A O 1
ATOM 667 N N . LEU A 1 96 ? 0.441 -9.962 28.693 1.00 64.31 96 LEU A N 1
ATOM 668 C CA . LEU A 1 96 ? -0.944 -9.558 28.384 1.00 64.31 96 LEU A CA 1
ATOM 669 C C . LEU A 1 96 ? -1.022 -8.262 27.549 1.00 64.31 96 LEU A C 1
ATOM 671 O O . LEU A 1 96 ? -1.990 -8.036 26.828 1.00 64.31 96 LEU A O 1
ATOM 675 N N . LYS A 1 97 ? 0.038 -7.439 27.575 1.00 59.88 97 LYS A N 1
ATOM 676 C CA . LYS A 1 97 ? 0.208 -6.268 26.696 1.00 59.88 97 LYS A CA 1
ATOM 677 C C . LYS A 1 97 ? 0.496 -6.616 25.225 1.00 59.88 97 LYS A C 1
ATOM 679 O O . LYS A 1 97 ? 0.416 -5.730 24.382 1.00 59.88 97 LYS A O 1
ATOM 684 N N . LEU A 1 98 ? 0.824 -7.872 24.910 1.00 57.59 98 LEU A N 1
ATOM 685 C CA . LEU A 1 98 ? 1.187 -8.356 23.569 1.00 57.59 98 LEU A CA 1
ATOM 686 C C . LEU A 1 98 ? 0.002 -8.936 22.777 1.00 57.59 98 LEU A C 1
ATOM 688 O O . LEU A 1 98 ? 0.211 -9.510 21.715 1.00 57.59 98 LEU A O 1
ATOM 692 N N . CYS A 1 99 ? -1.247 -8.760 23.228 1.00 56.75 99 CYS A N 1
ATOM 693 C CA . CYS A 1 99 ? -2.411 -8.978 22.351 1.00 56.75 99 CYS A CA 1
ATOM 694 C C . CYS A 1 99 ? -2.485 -7.950 21.200 1.00 56.75 99 CYS A C 1
ATOM 696 O O . CYS A 1 99 ? -3.391 -8.011 20.376 1.00 56.75 99 CYS A O 1
ATOM 698 N N . PHE A 1 100 ? -1.544 -7.005 21.146 1.00 46.22 100 PHE A N 1
ATOM 699 C CA . PHE A 1 100 ? -1.198 -6.254 19.948 1.00 46.22 100 PHE A CA 1
ATOM 700 C C . PHE A 1 100 ? -0.125 -7.055 19.196 1.00 46.22 100 PHE A C 1
ATOM 702 O O . PHE A 1 100 ? 0.951 -7.295 19.757 1.00 46.22 100 PHE A O 1
ATOM 709 N N . SER A 1 101 ? -0.388 -7.459 17.945 1.00 41.38 101 SER A N 1
ATOM 710 C CA . SER 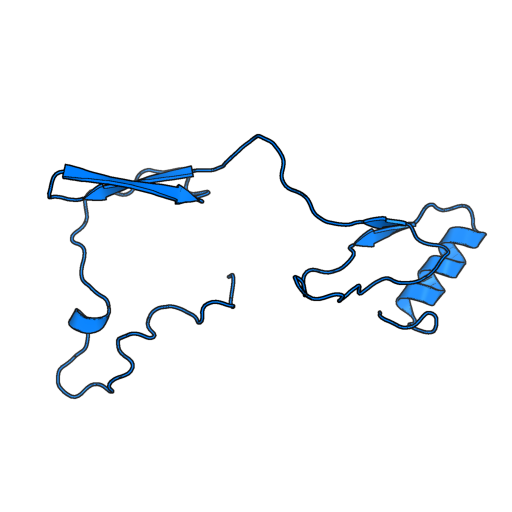A 1 101 ? 0.702 -7.839 17.039 1.00 41.38 101 SER A CA 1
ATOM 711 C C . SER A 1 101 ? 1.730 -6.706 17.060 1.00 41.38 101 SER A C 1
ATOM 713 O O . SER A 1 101 ? 1.388 -5.533 17.234 1.00 41.38 101 SER A O 1
ATOM 715 N N . SER A 1 102 ? 3.014 -7.052 17.025 1.00 43.97 102 SER A N 1
ATOM 716 C CA . SER A 1 102 ? 4.092 -6.070 17.148 1.00 43.97 102 SER A CA 1
ATOM 717 C C . SER A 1 102 ? 3.876 -4.858 16.213 1.00 43.97 102 SER A C 1
ATOM 719 O O . SER A 1 102 ? 3.276 -5.032 15.152 1.00 43.97 102 SER A O 1
ATOM 721 N N . PRO A 1 103 ? 4.391 -3.651 16.533 1.00 47.28 103 PRO A N 1
ATOM 722 C CA . PRO A 1 103 ? 4.149 -2.422 15.756 1.00 47.28 103 PRO A CA 1
ATOM 723 C C . PRO A 1 103 ? 4.518 -2.473 14.260 1.00 47.28 103 PRO A C 1
ATOM 725 O O . PRO A 1 103 ? 4.273 -1.501 13.552 1.00 47.28 103 PRO A O 1
ATOM 728 N N . ASN A 1 104 ? 5.117 -3.574 13.791 1.00 42.19 104 ASN A N 1
ATOM 729 C CA . ASN A 1 104 ? 5.623 -3.758 12.437 1.00 42.19 104 ASN A CA 1
ATOM 730 C C . ASN A 1 104 ? 4.993 -4.939 11.672 1.00 42.19 104 ASN A C 1
ATOM 732 O O . ASN A 1 104 ? 5.461 -5.229 10.574 1.00 42.19 104 ASN A O 1
ATOM 736 N N . GLU A 1 105 ? 3.953 -5.602 12.185 1.00 41.00 105 GLU A N 1
ATOM 737 C CA . GLU A 1 105 ? 3.174 -6.550 11.373 1.00 41.00 105 GLU A CA 1
ATOM 738 C C . GLU A 1 105 ? 1.800 -5.957 11.056 1.00 41.00 105 GLU A C 1
ATOM 740 O O . GLU A 1 105 ? 0.855 -6.036 11.841 1.00 41.00 105 GLU A O 1
ATOM 745 N N . LEU A 1 106 ? 1.745 -5.300 9.894 1.00 39.69 106 LEU A N 1
ATOM 746 C CA . LEU A 1 106 ? 0.511 -5.025 9.169 1.00 39.69 106 LEU A CA 1
ATOM 747 C C . LEU A 1 106 ? 0.028 -6.360 8.584 1.00 39.69 106 LEU A C 1
ATOM 749 O O . LEU A 1 106 ? 0.535 -6.774 7.541 1.00 39.69 106 LEU A O 1
ATOM 753 N N . ASP A 1 107 ? -0.897 -7.029 9.269 1.00 36.97 107 ASP A N 1
ATOM 754 C CA . ASP A 1 107 ? -1.904 -7.833 8.562 1.00 36.97 107 ASP A CA 1
ATOM 755 C C . ASP A 1 107 ? -2.892 -6.879 7.863 1.00 36.97 107 ASP A C 1
ATOM 757 O O . ASP A 1 107 ? -3.298 -5.873 8.500 1.00 36.97 107 ASP A O 1
#